Protein AF-N1U7M8-F1 (afdb_monomer)

Mean predicted aligned error: 16.48 Å

pLDDT: mean 76.27, std 17.1, range [41.84, 95.62]

Organism: NCBI:txid1049986

InterPro domains:
  IPR007759 ASXL, HARE-HTH domain [PF05066] (3-66)
  IPR007759 ASXL, HARE-HTH domain [PS51913] (1-78)

Solvent-accessible surface area (backbone atoms only — not comparable to full-atom values): 9661 Å² total; per-residue (Å²): 95,53,64,66,60,49,48,52,52,44,41,65,74,62,73,51,74,36,36,46,59,52,47,43,52,56,29,45,77,71,56,50,49,84,50,33,91,71,89,61,98,54,56,36,58,53,39,41,52,52,52,53,49,39,53,69,75,32,94,82,42,61,60,40,84,42,89,48,91,74,58,25,40,40,50,58,91,74,66,46,82,66,57,55,52,56,52,53,55,50,49,60,50,58,64,65,62,53,74,77,73,66,94,62,58,75,70,71,52,46,60,60,52,35,51,50,35,36,76,76,64,72,40,89,72,80,89,79,69,70,90,76,59,61,77,74,55,65,72,58,51,61,58,53,54,53,52,52,53,54,54,56,59,55,62,67,67,77,77,117

Structure (mmCIF, N/CA/C/O backbone):
data_AF-N1U7M8-F1
#
_entry.id   AF-N1U7M8-F1
#
loop_
_atom_site.group_PDB
_atom_site.id
_atom_site.type_symbol
_atom_site.label_atom_id
_atom_site.label_alt_id
_atom_site.label_comp_id
_atom_site.label_asym_id
_atom_site.label_entity_id
_atom_site.label_seq_id
_atom_site.pdbx_PDB_ins_code
_atom_site.Cartn_x
_atom_site.Cartn_y
_atom_site.Cartn_z
_atom_site.occupancy
_atom_site.B_iso_or_equiv
_atom_site.auth_seq_id
_atom_site.auth_comp_id
_atom_site.auth_asym_id
_atom_site.auth_atom_id
_atom_site.pdbx_PDB_model_num
ATOM 1 N N . MET A 1 1 ? -21.902 10.235 3.144 1.00 80.06 1 MET A N 1
ATOM 2 C CA . MET A 1 1 ? -20.939 9.357 3.845 1.00 80.06 1 MET A C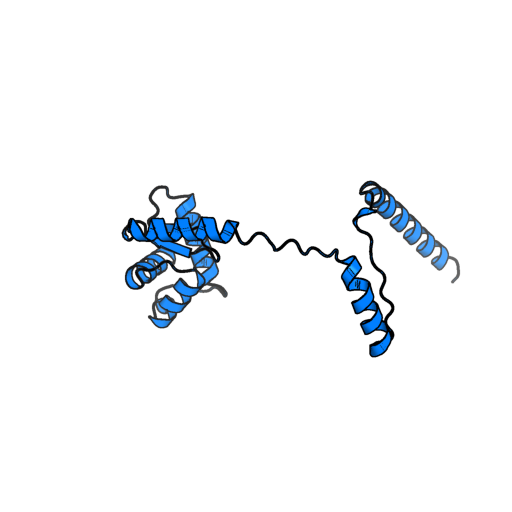A 1
ATOM 3 C C . MET A 1 1 ? -19.534 9.908 3.634 1.00 80.06 1 MET A C 1
ATOM 5 O O . MET A 1 1 ? -19.229 10.312 2.513 1.00 80.06 1 MET A O 1
ATOM 9 N N . ASN A 1 2 ? -18.706 9.994 4.680 1.00 88.69 2 ASN A N 1
ATOM 10 C CA . ASN A 1 2 ? -17.300 10.426 4.550 1.00 88.69 2 ASN A CA 1
ATOM 11 C C . ASN A 1 2 ? -16.397 9.237 4.148 1.00 88.69 2 ASN A C 1
ATOM 13 O O . ASN A 1 2 ? -16.770 8.085 4.350 1.00 88.69 2 ASN A O 1
ATOM 17 N N . PHE A 1 3 ? -15.196 9.491 3.621 1.00 88.56 3 PHE A N 1
ATOM 18 C CA . PHE A 1 3 ? -14.221 8.450 3.260 1.00 88.56 3 PHE A CA 1
ATOM 19 C C . PHE A 1 3 ? -13.775 7.595 4.458 1.00 88.56 3 PHE A C 1
ATOM 21 O O . PHE A 1 3 ? -13.529 6.400 4.300 1.00 88.56 3 PHE A O 1
ATOM 28 N N . LEU A 1 4 ? -13.699 8.178 5.660 1.00 90.06 4 LEU A N 1
ATOM 29 C CA . LEU A 1 4 ? -13.386 7.426 6.882 1.00 90.06 4 LEU A CA 1
ATOM 30 C C . LEU A 1 4 ? -14.527 6.468 7.243 1.00 90.06 4 LEU A C 1
ATOM 32 O O . LEU A 1 4 ? -14.303 5.278 7.423 1.00 90.06 4 LEU A O 1
ATOM 36 N N . GLU A 1 5 ? -15.762 6.967 7.254 1.00 90.94 5 GLU A N 1
ATOM 37 C CA . GLU A 1 5 ? -16.964 6.177 7.539 1.00 90.94 5 GLU A CA 1
ATOM 38 C C . GLU A 1 5 ? -17.171 5.051 6.511 1.00 90.94 5 GLU A C 1
ATOM 40 O O . GLU A 1 5 ? -17.458 3.913 6.881 1.00 90.94 5 GLU A O 1
ATOM 45 N N . PHE A 1 6 ? -16.933 5.346 5.226 1.00 91.69 6 PHE A N 1
ATOM 46 C CA . PHE A 1 6 ? -16.883 4.359 4.145 1.00 91.69 6 PHE A CA 1
ATOM 47 C C . PHE A 1 6 ? -15.909 3.226 4.476 1.00 91.69 6 PHE A C 1
ATOM 49 O O . PHE A 1 6 ? -16.269 2.052 4.421 1.00 91.69 6 PHE A O 1
ATOM 56 N N . SER A 1 7 ? -14.685 3.586 4.864 1.00 91.81 7 SER A N 1
ATOM 57 C CA . SER A 1 7 ? -13.623 2.621 5.146 1.00 91.81 7 SER A CA 1
ATOM 58 C C . SER A 1 7 ? -13.944 1.772 6.374 1.00 91.81 7 SER A C 1
ATOM 60 O O . SER A 1 7 ? -13.744 0.561 6.337 1.00 91.81 7 SER A O 1
ATOM 62 N N . ILE A 1 8 ? -14.497 2.375 7.434 1.00 92.19 8 ILE A N 1
ATOM 63 C CA . ILE A 1 8 ? -14.940 1.651 8.635 1.00 92.19 8 ILE A CA 1
ATOM 64 C C . ILE A 1 8 ? -16.002 0.620 8.263 1.00 92.19 8 ILE A C 1
ATOM 66 O O . ILE A 1 8 ? -15.873 -0.538 8.647 1.00 92.19 8 ILE A O 1
ATOM 70 N N . LYS A 1 9 ? -17.024 1.005 7.490 1.00 92.38 9 LYS A N 1
ATOM 71 C CA . LYS A 1 9 ? -18.096 0.085 7.086 1.00 92.38 9 LYS A CA 1
ATOM 72 C C . LYS A 1 9 ? -17.552 -1.107 6.295 1.00 92.38 9 LYS A C 1
ATOM 74 O O . LYS A 1 9 ? -17.819 -2.251 6.654 1.00 92.38 9 LYS A O 1
ATOM 79 N N . VAL A 1 10 ? -16.736 -0.845 5.273 1.00 92.75 10 VAL A N 1
ATOM 80 C CA . VAL A 1 10 ? -16.154 -1.902 4.430 1.00 92.75 10 VAL A CA 1
ATOM 81 C C . VAL A 1 10 ? -15.257 -2.842 5.242 1.00 92.75 10 VAL A C 1
ATOM 83 O O . VAL A 1 10 ? -15.328 -4.061 5.067 1.00 92.75 10 VAL A O 1
ATOM 86 N N . LEU A 1 11 ? -14.440 -2.302 6.152 1.00 92.19 11 LEU A N 1
ATOM 87 C CA . LEU A 1 11 ? -13.574 -3.104 7.020 1.00 92.19 11 LEU A CA 1
ATOM 88 C C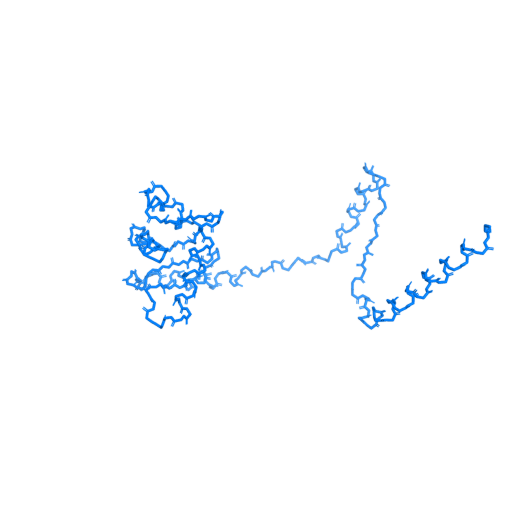 . LEU A 1 11 ? -14.374 -3.934 8.033 1.00 92.19 11 LEU A C 1
ATOM 90 O O . LEU A 1 11 ? -14.033 -5.099 8.236 1.00 92.19 11 LEU A O 1
ATOM 94 N N . LYS A 1 12 ? -15.447 -3.380 8.620 1.00 91.94 12 LYS A N 1
ATOM 95 C CA . LYS A 1 12 ? -16.333 -4.115 9.542 1.00 91.94 12 LYS A CA 1
ATOM 96 C C . LYS A 1 12 ? -16.989 -5.311 8.864 1.00 91.94 12 LYS A C 1
ATOM 98 O O . LYS A 1 12 ? -17.023 -6.391 9.436 1.00 91.94 12 LYS A O 1
ATOM 103 N N . GLU A 1 13 ? -17.462 -5.138 7.636 1.00 90.56 13 GLU A N 1
ATOM 104 C CA . GLU A 1 13 ? -18.123 -6.216 6.896 1.00 90.56 13 GLU A CA 1
ATOM 105 C C . GLU A 1 13 ? -17.147 -7.270 6.373 1.00 90.56 13 GLU A C 1
ATOM 107 O O . GLU A 1 13 ? -17.498 -8.441 6.276 1.00 90.56 13 GLU A O 1
ATOM 112 N N . SER A 1 14 ? -15.931 -6.863 6.002 1.00 87.75 14 SER A N 1
ATOM 113 C CA . SER A 1 14 ? -14.944 -7.791 5.440 1.00 87.75 14 SER A CA 1
ATOM 114 C C . SER A 1 14 ? -14.216 -8.596 6.518 1.00 87.75 14 SER A C 1
ATOM 116 O O . SER A 1 14 ? -13.655 -9.641 6.202 1.00 87.75 14 SER A O 1
ATOM 118 N N . ASN A 1 15 ? -14.181 -8.091 7.759 1.00 87.38 15 ASN A N 1
ATOM 119 C CA . ASN A 1 15 ? -13.518 -8.681 8.929 1.00 87.38 15 ASN A CA 1
ATOM 120 C C . ASN A 1 15 ? -12.093 -9.215 8.659 1.00 87.38 15 ASN A C 1
ATOM 122 O O . ASN A 1 15 ? -11.630 -10.165 9.285 1.00 87.38 15 ASN A O 1
ATOM 126 N N . ARG A 1 16 ? -11.390 -8.606 7.698 1.00 87.38 16 ARG A N 1
ATOM 127 C CA . ARG A 1 16 ? -10.016 -8.943 7.319 1.00 87.38 16 ARG A CA 1
ATOM 128 C C . ARG A 1 16 ? -9.206 -7.677 7.044 1.00 87.38 16 ARG A C 1
ATOM 130 O O . ARG A 1 16 ? -9.789 -6.672 6.632 1.00 87.38 16 ARG A O 1
ATOM 137 N N . PRO A 1 17 ? -7.874 -7.710 7.208 1.00 89.44 17 PRO A N 1
ATOM 138 C CA . PRO A 1 17 ? -7.003 -6.641 6.743 1.00 89.44 17 PRO A CA 1
ATOM 139 C C . PRO A 1 17 ? -7.121 -6.405 5.237 1.00 89.44 17 PRO A C 1
ATOM 141 O O . PRO A 1 17 ? -6.968 -7.344 4.450 1.00 89.44 17 PRO A O 1
ATOM 144 N N . LEU A 1 18 ? -7.322 -5.150 4.837 1.00 91.75 18 LEU A N 1
ATOM 145 C CA . LEU A 1 18 ? -7.480 -4.754 3.436 1.00 91.75 18 LEU A CA 1
ATOM 146 C C . LEU A 1 18 ? -6.501 -3.654 3.044 1.00 91.75 18 LEU A C 1
ATOM 148 O O . LEU A 1 18 ? -6.172 -2.770 3.835 1.00 91.75 18 LEU A O 1
ATOM 152 N N . THR A 1 19 ? -6.073 -3.663 1.791 1.00 93.06 19 THR A N 1
ATOM 153 C CA . THR A 1 19 ? -5.392 -2.520 1.179 1.00 93.06 19 THR A CA 1
ATOM 154 C C . THR A 1 19 ? -6.390 -1.411 0.835 1.00 93.06 19 THR A C 1
ATOM 156 O O . THR A 1 19 ? -7.581 -1.647 0.648 1.00 93.06 19 THR A O 1
ATOM 159 N N . HIS A 1 20 ? -5.911 -0.175 0.692 1.00 91.31 20 HIS A N 1
ATOM 160 C CA . HIS A 1 20 ? -6.762 0.955 0.294 1.00 91.31 20 HIS A CA 1
ATOM 161 C C . HIS A 1 20 ? -7.422 0.779 -1.090 1.00 91.31 20 HIS A C 1
ATOM 163 O O . HIS A 1 20 ? -8.451 1.397 -1.353 1.00 91.31 20 HIS A O 1
ATOM 169 N N . ILE A 1 21 ? -6.836 -0.045 -1.972 1.00 92.44 21 ILE A N 1
ATOM 170 C CA . ILE A 1 21 ? -7.424 -0.406 -3.271 1.00 92.44 21 ILE A CA 1
ATOM 171 C C . ILE A 1 21 ? -8.595 -1.363 -3.047 1.00 92.44 21 ILE A C 1
ATOM 173 O O . ILE A 1 21 ? -9.708 -1.055 -3.464 1.00 92.44 21 ILE A O 1
ATOM 177 N N . GLU A 1 22 ? -8.374 -2.451 -2.303 1.00 93.00 22 GLU A N 1
ATOM 178 C CA . GLU A 1 22 ? -9.427 -3.426 -1.986 1.00 93.00 22 GLU A CA 1
ATOM 179 C C . GLU A 1 22 ? -10.606 -2.777 -1.244 1.00 93.00 22 GLU A C 1
ATOM 181 O O . GLU A 1 22 ? -11.758 -3.076 -1.542 1.00 93.00 22 GLU A O 1
ATOM 186 N N . ILE A 1 23 ? -10.343 -1.849 -0.312 1.00 92.94 23 ILE A N 1
ATOM 187 C CA . ILE A 1 23 ? -11.401 -1.110 0.402 1.00 92.94 23 ILE A CA 1
ATOM 188 C C . ILE A 1 23 ? -12.308 -0.366 -0.590 1.00 92.94 23 ILE A C 1
ATOM 190 O O . ILE A 1 23 ? -13.530 -0.360 -0.442 1.00 92.94 23 ILE A O 1
ATOM 194 N N . TRP A 1 24 ? -11.721 0.257 -1.614 1.00 92.69 24 TRP A N 1
ATOM 195 C CA . TRP A 1 24 ? -12.482 0.955 -2.646 1.00 92.69 24 TRP A CA 1
ATOM 196 C C . TRP A 1 24 ? -13.255 -0.008 -3.550 1.00 92.69 24 TRP A C 1
ATOM 198 O O . TRP A 1 24 ? -14.420 0.241 -3.850 1.00 92.69 24 TRP A O 1
ATOM 208 N N . GLU A 1 25 ? -12.630 -1.102 -3.978 1.00 92.62 25 GLU A N 1
ATOM 209 C CA . GLU A 1 25 ? -13.251 -2.091 -4.865 1.00 92.62 25 GLU A CA 1
ATOM 210 C C . GLU A 1 25 ? -14.449 -2.775 -4.210 1.00 92.62 25 GLU A C 1
ATOM 212 O O . GLU A 1 25 ? -15.530 -2.774 -4.794 1.00 92.62 25 GLU A O 1
ATOM 217 N N . ILE A 1 26 ? -14.299 -3.243 -2.970 1.00 92.38 26 ILE A N 1
ATOM 218 C CA . ILE A 1 26 ? -15.386 -3.880 -2.213 1.00 92.38 26 ILE A CA 1
ATOM 219 C C . ILE A 1 26 ? -16.516 -2.881 -1.956 1.00 92.38 26 ILE A C 1
ATOM 221 O O . ILE A 1 26 ? -17.694 -3.209 -2.084 1.00 92.38 26 ILE A O 1
ATOM 225 N N . GLY A 1 27 ? -16.186 -1.635 -1.608 1.00 90.50 27 GLY A N 1
ATOM 226 C CA . GLY A 1 27 ? -17.214 -0.617 -1.409 1.00 90.50 27 GLY A CA 1
ATOM 227 C C . GLY A 1 27 ? -17.952 -0.248 -2.700 1.00 90.50 27 GLY A C 1
ATOM 228 O O . GLY A 1 27 ? -19.136 0.078 -2.643 1.00 90.50 27 GLY A O 1
ATOM 229 N N . LYS A 1 28 ? -17.291 -0.342 -3.858 1.00 90.06 28 LYS A N 1
ATOM 230 C CA . LYS A 1 28 ? -17.915 -0.164 -5.176 1.00 90.06 28 LYS A CA 1
ATOM 231 C C . LYS A 1 28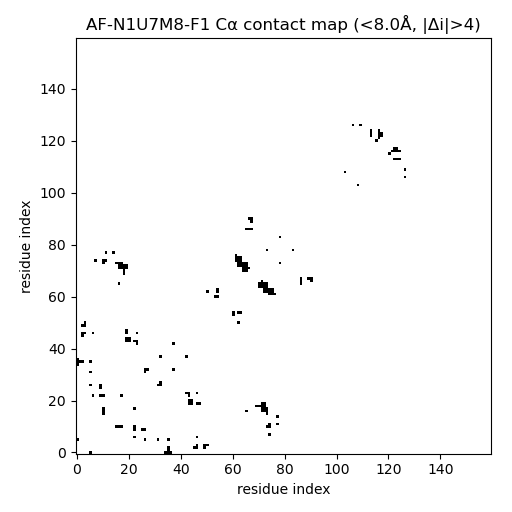 ? -18.817 -1.343 -5.536 1.00 90.06 28 LYS A C 1
ATOM 233 O O . LYS A 1 28 ? -19.939 -1.124 -5.969 1.00 90.06 28 LYS A O 1
ATOM 238 N N . GLU A 1 29 ? -18.364 -2.571 -5.297 1.00 90.25 29 GLU A N 1
ATOM 239 C CA . GLU A 1 29 ? -19.165 -3.789 -5.491 1.00 90.25 29 GLU A CA 1
ATOM 240 C C . GLU A 1 29 ? -20.458 -3.754 -4.660 1.00 90.25 29 GLU A C 1
ATOM 242 O O . GLU A 1 29 ? -21.524 -4.138 -5.131 1.00 90.25 29 GLU A O 1
ATOM 247 N N . LYS A 1 30 ? -20.390 -3.192 -3.448 1.00 87.75 30 LYS A N 1
ATOM 248 C CA . LYS A 1 30 ? -21.541 -3.013 -2.549 1.00 87.75 30 LYS A CA 1
ATOM 249 C C . LYS A 1 30 ? -22.387 -1.764 -2.831 1.00 87.75 30 LYS A C 1
ATOM 251 O O . LYS A 1 30 ? -23.371 -1.524 -2.131 1.00 87.75 30 LYS A O 1
ATOM 256 N N . GLY A 1 31 ? -22.014 -0.941 -3.814 1.00 86.00 31 GLY A N 1
ATOM 257 C CA . GLY A 1 31 ? -22.739 0.282 -4.183 1.00 86.00 31 GLY A CA 1
ATOM 258 C C . GLY A 1 31 ? -22.648 1.422 -3.160 1.00 86.00 31 GLY A C 1
ATOM 259 O O . GLY A 1 31 ? -23.491 2.324 -3.141 1.00 86.00 31 GLY A O 1
ATOM 260 N N . TYR A 1 32 ? -21.640 1.410 -2.282 1.00 84.50 32 TYR A N 1
ATOM 261 C CA . TYR A 1 32 ? -21.379 2.503 -1.338 1.00 84.50 32 TYR A CA 1
ATOM 262 C C . TYR A 1 32 ? -20.693 3.706 -1.984 1.00 84.50 32 TYR A C 1
ATOM 264 O O . TYR A 1 32 ? -20.675 4.781 -1.378 1.00 84.50 32 TYR A O 1
ATOM 272 N N . ASP A 1 33 ? -20.162 3.547 -3.198 1.00 79.00 33 ASP A N 1
ATOM 273 C CA . ASP A 1 33 ? -19.555 4.629 -3.973 1.00 79.00 33 ASP A CA 1
ATOM 274 C C . ASP A 1 33 ? -20.559 5.769 -4.207 1.00 79.00 33 ASP A C 1
ATOM 276 O O . ASP A 1 33 ? -20.217 6.928 -3.999 1.00 79.00 33 ASP A O 1
ATOM 280 N N . THR A 1 34 ? -21.827 5.445 -4.482 1.00 77.12 34 THR A N 1
ATOM 281 C CA . THR A 1 34 ? -22.899 6.428 -4.722 1.00 77.12 34 THR A CA 1
ATOM 282 C C . THR A 1 34 ? -23.171 7.342 -3.522 1.00 77.12 34 THR A C 1
ATOM 284 O O . THR A 1 34 ? -23.644 8.468 -3.675 1.00 77.12 34 THR A O 1
ATOM 287 N N . ARG A 1 35 ? -22.852 6.882 -2.304 1.00 77.44 35 ARG A N 1
ATOM 288 C CA . ARG A 1 35 ? -23.051 7.622 -1.042 1.00 77.44 35 ARG A CA 1
ATOM 289 C C . ARG A 1 35 ? -21.841 8.464 -0.640 1.00 77.44 35 ARG A C 1
ATOM 291 O O . ARG A 1 35 ? -21.927 9.248 0.319 1.00 77.44 35 ARG A O 1
ATOM 298 N N . VAL A 1 36 ? -20.714 8.281 -1.323 1.00 79.25 36 VAL A N 1
ATOM 299 C CA . VAL A 1 36 ? -19.478 9.041 -1.140 1.00 79.25 36 VAL A CA 1
ATOM 300 C C . VAL A 1 36 ? -19.359 9.998 -2.318 1.00 79.25 36 VAL A C 1
ATOM 302 O O . VAL A 1 36 ? -19.234 9.578 -3.460 1.00 79.25 36 VAL A O 1
ATOM 305 N N . SER A 1 37 ? -19.383 11.308 -2.061 1.00 68.38 37 SER A N 1
ATOM 306 C CA . SER A 1 37 ? -19.241 12.318 -3.120 1.00 68.38 37 SER A CA 1
ATOM 307 C C . SER A 1 37 ? -17.787 12.372 -3.621 1.00 68.38 37 SER A C 1
ATOM 309 O O . SER A 1 37 ? -17.007 13.262 -3.285 1.00 68.38 37 SER A O 1
ATOM 311 N N . SER A 1 38 ? -17.386 11.355 -4.380 1.00 67.31 38 SER A N 1
ATOM 312 C CA . SER A 1 38 ? -16.061 11.201 -4.970 1.00 67.31 38 SER A CA 1
ATOM 313 C C . SER A 1 38 ? -16.021 11.916 -6.323 1.00 67.31 38 SER A C 1
ATOM 315 O O . SER A 1 38 ? -16.412 11.352 -7.339 1.00 67.31 38 SER A O 1
ATOM 317 N N . LYS A 1 39 ? -15.521 13.158 -6.354 1.00 65.88 39 LYS A N 1
ATOM 318 C CA . LYS A 1 39 ? -15.287 13.915 -7.606 1.00 65.88 39 LYS A CA 1
ATOM 319 C C . LYS A 1 39 ? -13.890 13.695 -8.218 1.00 65.88 39 LYS A C 1
ATOM 321 O O . LYS A 1 39 ? -13.567 14.289 -9.241 1.00 65.88 39 LYS A O 1
ATOM 326 N N . GLY A 1 40 ? -13.033 12.902 -7.570 1.00 74.31 40 GLY A N 1
ATOM 327 C CA . GLY A 1 40 ? -11.632 12.713 -7.960 1.00 74.31 40 GLY A CA 1
ATOM 328 C C . GLY A 1 40 ? -11.400 11.508 -8.876 1.00 74.31 40 GLY A C 1
ATOM 329 O O . GLY A 1 40 ? -12.163 10.548 -8.856 1.00 74.31 40 GLY A O 1
ATOM 330 N N . LYS A 1 41 ? -10.291 11.528 -9.631 1.00 78.81 41 LYS A N 1
ATOM 331 C CA . LYS A 1 41 ? -9.858 10.409 -10.494 1.00 78.81 41 LYS A CA 1
ATOM 332 C C . LYS A 1 41 ? -9.367 9.185 -9.702 1.00 78.81 41 LYS A C 1
ATOM 334 O O . LYS A 1 41 ? -9.403 8.076 -10.222 1.00 78.81 41 LYS A O 1
ATOM 339 N N . THR A 1 42 ? -8.896 9.385 -8.466 1.00 87.31 42 THR A N 1
ATOM 340 C CA . THR A 1 42 ? -8.251 8.347 -7.637 1.00 87.31 42 THR A CA 1
ATOM 341 C C . THR A 1 42 ? -8.813 8.294 -6.202 1.00 87.31 42 THR A C 1
ATOM 343 O O . THR A 1 42 ? -8.118 8.589 -5.223 1.00 87.31 42 THR A O 1
ATOM 346 N N . PRO A 1 43 ? -10.088 7.899 -6.023 1.00 85.62 43 PRO A N 1
ATOM 347 C CA . PRO A 1 43 ? -10.727 7.824 -4.704 1.00 85.62 43 PRO A CA 1
ATOM 348 C C . PRO A 1 43 ? -10.013 6.893 -3.711 1.00 85.62 43 PRO A C 1
ATOM 350 O O . PRO A 1 43 ? -9.924 7.224 -2.530 1.00 85.62 43 PRO A O 1
ATOM 353 N N . TRP A 1 44 ? -9.408 5.791 -4.170 1.00 90.56 44 TRP A N 1
ATOM 354 C CA . TRP A 1 44 ? -8.617 4.891 -3.315 1.00 90.56 44 TRP A CA 1
ATOM 355 C C . TRP A 1 44 ? -7.388 5.575 -2.694 1.00 90.56 44 TRP A C 1
ATOM 357 O O . TRP A 1 44 ? -7.037 5.295 -1.548 1.00 90.56 44 TRP A O 1
ATOM 367 N N . GLN A 1 45 ? -6.742 6.508 -3.406 1.00 90.38 45 GLN A N 1
ATOM 368 C CA . GLN A 1 45 ? -5.631 7.290 -2.846 1.00 90.38 45 GLN A CA 1
ATOM 369 C C . GLN A 1 45 ? -6.127 8.297 -1.811 1.00 90.38 45 GLN A C 1
ATOM 371 O O . GLN A 1 45 ? -5.465 8.520 -0.800 1.00 90.38 45 GLN A O 1
ATOM 376 N N . THR A 1 46 ? -7.309 8.877 -2.034 1.00 90.88 46 THR A N 1
ATOM 377 C CA . THR A 1 46 ? -7.936 9.780 -1.059 1.00 90.88 46 THR A CA 1
ATOM 378 C C . THR A 1 46 ? -8.302 9.033 0.222 1.00 90.88 46 THR A C 1
ATOM 380 O O . THR A 1 46 ? -8.049 9.547 1.309 1.00 90.88 46 THR A O 1
ATOM 383 N N . ILE A 1 47 ? -8.817 7.803 0.114 1.00 91.81 47 ILE A N 1
ATOM 384 C CA . ILE A 1 47 ? -9.071 6.923 1.264 1.00 91.81 47 ILE A CA 1
ATOM 385 C C . ILE A 1 47 ? -7.784 6.688 2.054 1.00 91.81 47 ILE A C 1
ATOM 387 O O . ILE A 1 47 ? -7.754 6.952 3.254 1.00 91.81 47 ILE A O 1
ATOM 391 N N . ALA A 1 48 ? -6.707 6.271 1.379 1.00 91.38 48 ALA A N 1
ATOM 392 C CA . ALA A 1 48 ? -5.416 6.064 2.027 1.00 91.38 48 ALA A CA 1
ATOM 393 C C . ALA A 1 48 ? -4.936 7.327 2.754 1.00 91.38 48 ALA A C 1
ATOM 395 O O . ALA A 1 48 ? -4.611 7.266 3.936 1.00 91.38 48 ALA A O 1
ATOM 396 N N . ALA A 1 49 ? -4.933 8.477 2.073 1.00 91.31 49 ALA A N 1
ATOM 397 C CA . ALA A 1 49 ? -4.498 9.743 2.654 1.00 91.31 49 ALA A CA 1
ATOM 398 C C . ALA A 1 49 ? -5.323 10.123 3.892 1.00 91.31 49 ALA A C 1
ATOM 400 O O . ALA A 1 49 ? -4.755 10.520 4.905 1.00 91.31 49 ALA A O 1
ATOM 401 N N . ARG A 1 50 ? -6.651 9.959 3.842 1.00 91.75 50 ARG A N 1
ATOM 402 C CA . ARG A 1 50 ? -7.535 10.250 4.979 1.00 91.75 50 ARG A CA 1
ATOM 403 C C . ARG A 1 50 ? -7.275 9.321 6.160 1.00 91.75 50 ARG A C 1
ATOM 405 O O . ARG A 1 50 ? -7.186 9.822 7.273 1.00 91.75 50 ARG A O 1
ATOM 412 N N . ILE A 1 51 ? -7.096 8.021 5.923 1.00 92.25 51 ILE A N 1
ATOM 413 C CA . ILE A 1 51 ? -6.747 7.057 6.978 1.00 92.25 51 ILE A CA 1
ATOM 414 C C . ILE A 1 51 ? -5.381 7.401 7.591 1.00 92.25 51 ILE A C 1
ATOM 416 O O . ILE A 1 51 ? -5.239 7.398 8.807 1.00 92.25 51 ILE A O 1
ATOM 420 N N . TYR A 1 52 ? -4.378 7.745 6.777 1.00 91.94 52 TYR A N 1
ATOM 421 C 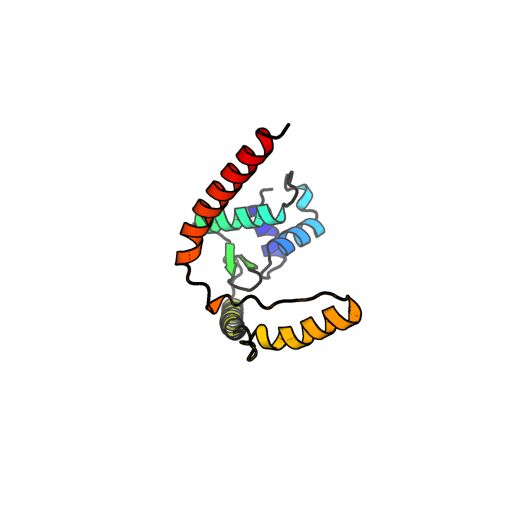CA . TYR A 1 52 ? -3.056 8.128 7.284 1.00 91.94 52 TYR A CA 1
ATOM 422 C C . TYR A 1 52 ? -3.090 9.392 8.144 1.00 91.94 52 TYR A C 1
ATOM 424 O O . TYR A 1 52 ? -2.432 9.434 9.181 1.00 91.94 52 TYR A O 1
ATOM 432 N N . VAL A 1 53 ? -3.838 10.410 7.713 1.00 92.19 53 VAL A N 1
ATOM 433 C CA . VAL A 1 53 ? -4.034 11.645 8.482 1.00 92.19 53 VAL A CA 1
ATOM 434 C C . VAL A 1 53 ? -4.758 11.344 9.791 1.00 92.19 53 VAL A C 1
ATOM 436 O O . VAL A 1 53 ? -4.311 11.804 10.832 1.00 92.19 53 VAL A O 1
ATOM 439 N N . ASP A 1 54 ? -5.804 10.518 9.758 1.00 90.94 54 ASP A N 1
ATOM 440 C CA . ASP A 1 54 ? -6.549 10.128 10.957 1.00 90.94 54 ASP A CA 1
ATOM 441 C C . ASP A 1 54 ? -5.666 9.383 11.969 1.00 90.94 54 ASP A C 1
ATOM 443 O O . ASP A 1 54 ? -5.642 9.743 13.137 1.00 90.94 54 ASP A O 1
ATOM 447 N N . ILE A 1 55 ? -4.856 8.421 11.519 1.00 90.44 55 ILE A N 1
ATOM 448 C CA . ILE A 1 55 ? -3.910 7.696 12.386 1.00 90.44 55 ILE A CA 1
ATOM 449 C C . ILE A 1 55 ? -2.841 8.632 12.980 1.00 90.44 55 ILE A C 1
ATOM 451 O O . ILE A 1 55 ? -2.359 8.390 14.085 1.00 90.44 55 ILE A O 1
ATOM 455 N N . ARG A 1 56 ? -2.425 9.672 12.245 1.00 87.69 56 ARG A N 1
ATOM 456 C CA . ARG A 1 56 ? -1.395 10.624 12.692 1.00 87.69 56 ARG A CA 1
ATOM 457 C C . ARG A 1 56 ? -1.947 11.643 13.688 1.00 87.69 56 ARG A C 1
ATOM 459 O O . ARG A 1 56 ? -1.285 11.925 14.682 1.00 87.69 56 ARG A O 1
ATOM 466 N N . ASP A 1 57 ? -3.111 12.211 13.388 1.00 89.94 57 ASP A N 1
ATOM 467 C CA . ASP A 1 57 ? -3.675 13.346 14.122 1.00 89.94 57 ASP A CA 1
ATOM 468 C C . ASP A 1 57 ? -4.555 12.880 15.298 1.00 89.94 57 ASP A C 1
ATOM 470 O O . ASP A 1 57 ? -4.629 13.569 16.315 1.00 89.94 57 ASP A O 1
ATOM 474 N N . ASN A 1 58 ? -5.168 11.691 15.205 1.00 88.19 58 ASN A N 1
ATOM 475 C CA . ASN A 1 58 ? -6.020 11.123 16.250 1.00 88.19 58 ASN A CA 1
ATOM 476 C C . ASN A 1 58 ? -5.339 9.942 16.957 1.00 88.19 58 ASN A C 1
ATOM 478 O O . ASN A 1 58 ? -5.206 8.846 16.413 1.00 88.19 58 ASN A O 1
ATOM 482 N N . THR A 1 59 ? -5.002 10.125 18.237 1.00 78.81 59 THR A N 1
ATOM 483 C CA . THR A 1 59 ? -4.424 9.070 19.095 1.00 78.81 59 THR A CA 1
ATOM 484 C C . THR A 1 59 ? -5.384 7.903 19.356 1.00 78.81 59 THR A C 1
ATOM 486 O O . THR A 1 59 ? -4.941 6.774 19.559 1.00 78.81 59 THR A O 1
ATOM 489 N N . ASN A 1 60 ? -6.695 8.156 19.295 1.00 83.19 60 ASN A N 1
ATOM 490 C CA . ASN A 1 60 ? -7.763 7.158 19.423 1.00 83.19 60 ASN A CA 1
ATOM 491 C C . ASN A 1 60 ? -8.385 6.774 18.069 1.00 83.19 60 ASN A C 1
ATOM 493 O O . ASN A 1 60 ? -9.567 6.435 18.007 1.00 83.19 60 ASN A O 1
ATOM 497 N N . SER A 1 61 ? -7.612 6.837 16.980 1.00 85.94 61 SER A N 1
ATOM 498 C CA . SER A 1 61 ? -8.090 6.386 15.672 1.00 85.94 61 SER A CA 1
ATOM 499 C C . SER A 1 61 ? -8.607 4.935 15.744 1.00 85.94 61 SER A C 1
ATOM 501 O O . SER A 1 61 ? -7.956 4.071 16.346 1.00 85.94 61 SER A O 1
ATOM 503 N N . PRO A 1 62 ? -9.762 4.627 15.121 1.00 87.06 62 PRO A N 1
ATOM 504 C CA . PRO A 1 62 ? -10.272 3.260 15.038 1.00 87.06 62 PRO A CA 1
ATOM 505 C C . PRO A 1 62 ? -9.440 2.390 14.086 1.00 87.06 62 PRO A C 1
ATOM 507 O O . PRO A 1 62 ? -9.595 1.167 14.079 1.00 87.06 62 PRO A O 1
ATOM 510 N N . PHE A 1 63 ? -8.570 3.000 13.275 1.00 90.19 63 PHE A N 1
ATOM 511 C CA . PHE A 1 63 ? -7.749 2.310 12.295 1.00 90.19 63 PHE A CA 1
ATOM 512 C C . PHE A 1 63 ? -6.397 1.905 12.873 1.00 90.19 63 PHE A C 1
ATOM 514 O O . PHE A 1 63 ? -5.767 2.628 13.642 1.00 90.19 63 PHE A O 1
ATOM 521 N N . ILE A 1 64 ? -5.904 0.764 12.411 1.00 89.00 64 ILE A N 1
ATOM 522 C CA . ILE A 1 64 ? -4.541 0.312 12.657 1.00 89.00 64 ILE A CA 1
ATOM 523 C C . ILE A 1 64 ? -3.858 0.005 11.330 1.00 89.00 64 ILE A C 1
ATOM 525 O O . ILE A 1 64 ? -4.417 -0.632 10.431 1.00 89.00 64 ILE A O 1
ATOM 529 N N . LYS A 1 65 ? -2.628 0.502 11.203 1.00 88.06 65 LYS A N 1
ATOM 530 C CA . LYS A 1 65 ? -1.755 0.230 10.066 1.00 88.06 65 LYS A CA 1
ATOM 531 C C . LYS A 1 65 ? -0.983 -1.053 10.334 1.00 88.06 65 LYS A C 1
ATOM 533 O O . LYS A 1 65 ? -0.235 -1.129 11.305 1.00 88.06 65 LYS A O 1
ATOM 538 N N . LEU A 1 66 ? -1.094 -2.009 9.423 1.00 84.94 66 LEU A N 1
ATOM 539 C CA . LEU A 1 66 ? -0.298 -3.228 9.439 1.00 84.94 66 LEU A CA 1
ATOM 540 C C . LEU A 1 66 ? 0.875 -3.072 8.479 1.00 84.94 66 LEU A C 1
ATOM 542 O O . LEU A 1 66 ? 0.675 -2.728 7.309 1.00 84.94 66 LEU A O 1
ATOM 546 N N . LYS A 1 67 ? 2.104 -3.325 8.942 1.00 77.19 67 LYS A N 1
ATOM 547 C CA . LYS A 1 67 ? 3.321 -3.203 8.117 1.00 77.19 67 LYS A CA 1
ATOM 548 C C . LYS A 1 67 ? 3.523 -4.404 7.179 1.00 77.19 67 LYS A C 1
ATOM 550 O O . LYS A 1 67 ? 4.642 -4.833 6.932 1.00 77.19 67 LYS A O 1
ATOM 555 N N . LEU A 1 68 ? 2.433 -4.902 6.609 1.00 78.25 68 LEU A N 1
ATOM 556 C CA . LEU A 1 68 ? 2.460 -5.903 5.549 1.00 78.25 68 LEU A CA 1
ATOM 557 C C . LEU A 1 68 ? 2.907 -5.248 4.229 1.00 78.25 68 LEU A C 1
ATOM 559 O O . LEU A 1 68 ? 2.849 -4.019 4.072 1.00 78.25 68 LEU A O 1
ATOM 563 N N . ARG A 1 69 ? 3.356 -6.056 3.264 1.00 78.62 69 ARG A N 1
ATOM 564 C CA . ARG A 1 69 ? 3.683 -5.607 1.901 1.00 78.62 69 ARG A CA 1
ATOM 565 C C . ARG A 1 69 ? 2.763 -6.304 0.891 1.00 78.62 69 ARG A C 1
ATOM 567 O O . ARG A 1 69 ? 2.945 -7.493 0.659 1.00 78.62 69 ARG A O 1
ATOM 574 N N . PRO A 1 70 ? 1.811 -5.593 0.257 1.00 79.50 70 PRO A N 1
ATOM 575 C CA . PRO A 1 70 ? 1.478 -4.170 0.412 1.00 79.50 70 PRO A CA 1
ATOM 576 C C . PRO A 1 70 ? 0.835 -3.837 1.771 1.00 79.50 70 PRO A C 1
ATOM 578 O O . PRO A 1 70 ? 0.250 -4.702 2.418 1.00 79.50 70 PRO A O 1
ATOM 581 N N . THR A 1 71 ? 0.935 -2.571 2.196 1.00 85.38 71 THR A N 1
ATOM 582 C CA . THR A 1 71 ? 0.405 -2.107 3.492 1.00 85.38 71 THR A CA 1
ATOM 583 C C . THR A 1 71 ? -1.103 -2.286 3.558 1.00 85.38 71 THR A C 1
ATOM 585 O O . THR A 1 71 ? -1.834 -1.805 2.689 1.00 85.38 71 THR A O 1
ATOM 588 N N . LYS A 1 72 ? -1.560 -2.945 4.624 1.00 90.62 72 LYS A N 1
ATOM 589 C CA . LYS A 1 72 ? -2.979 -3.181 4.889 1.00 90.62 72 LYS A CA 1
ATOM 590 C C . LYS A 1 72 ? -3.439 -2.376 6.096 1.00 90.62 72 LYS A C 1
ATOM 592 O O . LYS A 1 72 ? -2.659 -2.075 7.001 1.00 90.62 72 LYS A O 1
ATOM 597 N N . PHE A 1 73 ? -4.718 -2.046 6.099 1.00 90.88 73 PHE A N 1
ATOM 598 C CA . PHE A 1 73 ? -5.409 -1.377 7.186 1.00 90.88 73 PHE A CA 1
ATOM 599 C C . PHE A 1 73 ? -6.429 -2.324 7.798 1.00 90.88 73 PHE A C 1
ATOM 601 O O . PHE A 1 73 ? -7.013 -3.165 7.108 1.00 90.88 73 PHE A O 1
ATOM 608 N N . PHE A 1 74 ? -6.637 -2.178 9.098 1.00 91.44 74 PHE A N 1
ATOM 609 C CA . PHE A 1 74 ? -7.656 -2.917 9.826 1.00 91.44 74 PHE A CA 1
ATOM 610 C C . PHE A 1 74 ? -8.270 -2.056 10.932 1.00 91.44 74 PHE A C 1
ATOM 612 O O . PHE A 1 74 ? -7.843 -0.916 11.133 1.00 91.44 74 PHE A O 1
ATOM 619 N N . LEU A 1 75 ? -9.284 -2.579 11.623 1.00 90.81 75 LEU A N 1
ATOM 620 C CA . LEU A 1 75 ? -9.933 -1.896 12.741 1.00 90.81 75 LEU A CA 1
ATOM 621 C C . LEU A 1 75 ? -9.414 -2.432 14.070 1.00 90.81 75 LEU A C 1
ATOM 623 O O . LEU A 1 75 ? -9.331 -3.643 14.265 1.00 90.81 75 LEU A O 1
ATOM 627 N N . LYS A 1 76 ? -9.116 -1.525 15.001 1.00 86.75 76 LYS A N 1
ATOM 628 C CA . LYS A 1 76 ? -8.619 -1.864 16.341 1.00 86.75 76 LYS A CA 1
ATOM 629 C C . LYS A 1 76 ? -9.625 -2.700 17.138 1.00 86.75 76 LYS A C 1
ATOM 631 O O . LYS A 1 76 ? -9.224 -3.600 17.859 1.00 86.75 76 LYS A O 1
ATOM 636 N N . GLU A 1 77 ? -10.921 -2.440 16.958 1.00 86.75 77 GLU A N 1
ATOM 637 C CA . GLU A 1 77 ? -12.017 -3.176 17.613 1.00 86.75 77 GLU A CA 1
ATOM 638 C C . GLU A 1 77 ? -12.069 -4.661 17.225 1.00 86.75 77 GLU A C 1
ATOM 640 O O . GLU A 1 77 ? -12.535 -5.482 18.006 1.00 86.75 77 GLU A O 1
ATOM 645 N N . LEU A 1 78 ? -11.605 -5.007 16.020 1.00 82.69 78 LEU A N 1
ATOM 646 C CA . LEU A 1 78 ? -11.685 -6.362 15.466 1.00 82.69 78 LEU A CA 1
ATOM 647 C C . LEU A 1 78 ? -10.367 -7.131 15.605 1.00 82.69 78 LEU A C 1
ATOM 649 O O . LEU A 1 78 ? -10.257 -8.263 15.134 1.00 82.69 78 LEU A O 1
ATOM 653 N N . MET A 1 79 ? -9.350 -6.522 16.221 1.00 79.00 79 MET A N 1
ATOM 654 C CA . MET A 1 79 ? -8.057 -7.165 16.414 1.00 79.00 79 MET A CA 1
ATOM 655 C C . MET A 1 79 ? -8.178 -8.340 17.381 1.00 79.00 79 MET A C 1
ATOM 657 O O . MET A 1 79 ? -8.522 -8.176 18.549 1.00 79.00 79 MET A O 1
ATOM 661 N N . SER A 1 80 ? -7.853 -9.534 16.887 1.00 78.06 80 SER A N 1
ATOM 662 C CA . SER A 1 80 ? -7.676 -10.725 17.708 1.00 78.06 80 SER A CA 1
ATOM 663 C C . SER A 1 80 ? -6.188 -10.982 17.952 1.00 78.06 80 SER A C 1
ATOM 665 O O . SER A 1 80 ? -5.336 -10.714 17.102 1.00 78.06 80 SER A O 1
ATOM 667 N N . LYS A 1 81 ? -5.872 -11.578 19.106 1.00 71.81 81 LYS A N 1
ATOM 668 C CA . LYS A 1 81 ? -4.501 -11.967 19.488 1.00 71.81 81 LYS A CA 1
ATOM 669 C C . LYS A 1 81 ? -3.858 -12.952 18.498 1.00 71.81 81 LYS A C 1
ATOM 671 O O . LYS A 1 81 ? -2.641 -13.096 18.449 1.00 71.81 81 LYS A O 1
ATOM 676 N N . GLU A 1 82 ? -4.677 -13.655 17.723 1.00 70.62 82 GLU A N 1
ATOM 677 C CA . GLU A 1 82 ? -4.240 -14.571 16.670 1.00 70.62 82 GLU A CA 1
ATOM 678 C C . GLU A 1 82 ? -3.806 -13.826 15.404 1.00 70.62 82 GLU A C 1
ATOM 680 O O . GLU A 1 82 ? -2.766 -14.145 14.827 1.00 70.62 82 GLU A O 1
ATOM 685 N N . LEU A 1 83 ? -4.528 -12.766 15.029 1.00 74.06 83 LEU A N 1
ATOM 686 C CA . LEU A 1 83 ? -4.161 -11.921 13.897 1.00 74.06 83 LEU A CA 1
ATOM 687 C C . LEU A 1 83 ? -2.837 -11.186 14.154 1.00 74.06 83 LEU A C 1
ATOM 689 O O . LEU A 1 83 ? -1.998 -11.112 13.260 1.00 74.06 83 LEU A O 1
ATOM 693 N N . GLU A 1 84 ? -2.610 -10.718 15.386 1.00 73.69 84 GLU A N 1
ATOM 694 C CA . GLU A 1 84 ? -1.342 -10.096 15.800 1.00 73.69 84 GLU A CA 1
ATOM 695 C C . GLU A 1 84 ? -0.135 -11.021 15.586 1.00 73.69 84 GLU A C 1
ATOM 697 O O . GLU A 1 84 ? 0.898 -10.584 15.074 1.00 73.69 84 GLU A O 1
ATOM 702 N N . LYS A 1 85 ? -0.273 -12.314 15.910 1.00 70.19 85 LYS A N 1
ATOM 703 C CA . LYS A 1 85 ? 0.790 -13.311 15.701 1.00 70.19 85 LYS A CA 1
ATOM 704 C C . LYS A 1 85 ? 1.085 -13.546 14.221 1.00 70.19 85 LYS A C 1
ATOM 706 O O . LYS A 1 85 ? 2.250 -13.661 13.846 1.00 70.19 85 LYS A O 1
ATOM 711 N N . LEU A 1 86 ? 0.050 -13.598 13.379 1.00 69.88 86 LEU A N 1
ATOM 712 C CA . LEU A 1 86 ? 0.213 -13.769 11.930 1.00 69.88 86 LEU A CA 1
ATOM 713 C C . LEU A 1 86 ? 0.939 -12.579 11.291 1.00 69.88 86 LEU A C 1
ATOM 715 O O . LEU A 1 86 ? 1.750 -12.767 10.388 1.00 69.88 86 LEU A O 1
ATOM 719 N N . ILE A 1 87 ? 0.684 -11.363 11.781 1.00 72.25 87 ILE A N 1
ATOM 720 C CA . ILE A 1 87 ? 1.360 -10.150 11.305 1.00 72.25 87 ILE A CA 1
ATOM 721 C C . ILE A 1 87 ? 2.849 -10.173 11.672 1.00 72.25 87 ILE A C 1
ATOM 723 O O . ILE A 1 87 ? 3.679 -9.870 10.819 1.00 72.25 87 ILE A O 1
ATOM 727 N N . GLN A 1 88 ? 3.197 -10.558 12.905 1.00 68.44 88 GLN A N 1
ATOM 728 C CA . GLN A 1 88 ? 4.601 -10.656 13.332 1.00 68.44 88 GLN A CA 1
ATOM 729 C C . GLN A 1 88 ? 5.388 -11.673 12.496 1.00 68.44 88 GLN A C 1
ATOM 731 O O . GLN A 1 88 ? 6.488 -11.375 12.039 1.00 68.44 88 GLN A O 1
ATOM 736 N N . TYR A 1 89 ? 4.794 -12.834 12.213 1.00 66.62 89 TYR A N 1
ATOM 737 C CA . TYR A 1 89 ? 5.434 -13.859 11.388 1.00 66.62 89 TYR A CA 1
ATOM 738 C C . TYR A 1 89 ? 5.739 -13.377 9.957 1.00 66.62 89 TYR A C 1
ATOM 740 O O . TYR A 1 89 ? 6.784 -13.717 9.397 1.00 66.62 89 TYR A O 1
ATOM 748 N N . ASP A 1 90 ? 4.855 -12.574 9.356 1.00 63.72 90 ASP A N 1
ATOM 749 C CA . ASP A 1 90 ? 5.074 -12.010 8.016 1.00 63.72 90 ASP A CA 1
ATOM 750 C C . ASP A 1 90 ? 6.132 -10.888 8.024 1.00 63.72 90 ASP A C 1
ATOM 752 O O . ASP A 1 90 ? 6.917 -10.769 7.080 1.00 63.72 90 ASP A O 1
ATOM 756 N N . GLU A 1 91 ? 6.230 -10.102 9.105 1.00 61.97 91 GLU A N 1
ATOM 757 C CA . GLU A 1 91 ? 7.312 -9.119 9.275 1.00 61.97 91 GLU A CA 1
ATOM 758 C C . GLU A 1 91 ? 8.692 -9.800 9.300 1.00 61.97 91 GLU A C 1
ATOM 760 O O . GLU A 1 91 ? 9.591 -9.384 8.556 1.00 61.97 91 GLU A O 1
ATOM 765 N N . ASP A 1 92 ? 8.828 -10.889 10.062 1.00 59.12 92 ASP A N 1
ATOM 766 C CA . ASP A 1 92 ? 10.073 -11.658 10.186 1.00 59.12 92 ASP A CA 1
ATOM 767 C C . ASP A 1 92 ? 10.467 -12.355 8.870 1.00 59.12 92 ASP A C 1
ATOM 769 O O . ASP A 1 92 ? 11.644 -12.393 8.494 1.00 59.12 92 ASP A O 1
ATOM 773 N N . ASN A 1 93 ? 9.487 -12.849 8.104 1.00 57.19 93 ASN A N 1
ATOM 774 C CA . ASN A 1 93 ? 9.735 -13.466 6.798 1.00 57.19 93 ASN A CA 1
ATOM 775 C C . ASN A 1 93 ? 9.980 -12.440 5.679 1.00 57.19 93 ASN A C 1
ATOM 777 O O . ASN A 1 93 ? 10.810 -12.677 4.802 1.00 57.19 93 ASN A O 1
ATOM 781 N N . SER A 1 94 ? 9.354 -11.259 5.698 1.00 54.41 94 SER A N 1
ATOM 782 C CA . SER A 1 94 ? 9.646 -10.226 4.689 1.00 54.41 94 SER A CA 1
ATOM 783 C C . SER A 1 94 ? 11.035 -9.598 4.874 1.00 54.41 94 SER A C 1
ATOM 785 O O . SER A 1 94 ? 11.622 -9.105 3.907 1.00 54.41 94 SER A O 1
ATOM 787 N N . ALA A 1 95 ? 11.589 -9.646 6.092 1.00 52.97 95 ALA A N 1
ATOM 788 C CA . ALA A 1 95 ? 12.986 -9.313 6.362 1.00 52.97 95 ALA A CA 1
ATOM 789 C C . ALA A 1 95 ? 13.964 -10.392 5.845 1.00 52.97 95 ALA A C 1
ATOM 791 O O . ALA A 1 95 ? 15.127 -10.083 5.570 1.00 52.97 95 ALA A O 1
ATOM 792 N N . SER A 1 96 ? 13.501 -11.637 5.665 1.00 49.06 96 SER A N 1
ATOM 793 C CA . SER A 1 96 ? 14.298 -12.755 5.138 1.00 49.06 96 SER A CA 1
ATOM 794 C C . SER A 1 96 ? 14.320 -12.825 3.605 1.00 49.06 96 SER A C 1
ATOM 796 O O . SER A 1 96 ? 15.278 -13.360 3.040 1.00 49.06 96 SER A O 1
ATOM 798 N N . ILE A 1 97 ? 13.394 -12.144 2.912 1.00 51.44 97 ILE A N 1
ATOM 799 C CA . ILE A 1 97 ? 13.572 -11.738 1.506 1.00 51.44 97 ILE A CA 1
ATOM 800 C C . ILE A 1 97 ? 14.558 -10.559 1.458 1.00 51.44 97 ILE A C 1
ATOM 802 O O . ILE A 1 97 ? 14.291 -9.477 0.928 1.00 51.44 97 ILE A O 1
ATOM 806 N N . LYS A 1 98 ? 15.757 -10.767 2.010 1.00 52.88 98 LYS A N 1
ATOM 807 C CA . LYS A 1 98 ? 16.943 -10.052 1.555 1.00 52.88 98 LYS A CA 1
ATOM 808 C C . LYS A 1 98 ? 16.920 -10.184 0.039 1.00 52.88 98 LYS A C 1
ATOM 810 O O . LYS A 1 98 ? 16.782 -11.302 -0.465 1.00 52.88 98 LYS A O 1
ATOM 815 N N . LYS A 1 99 ? 17.013 -9.059 -0.687 1.00 55.97 99 LYS A N 1
ATOM 816 C CA . LYS A 1 99 ? 17.418 -9.066 -2.101 1.00 55.97 99 LYS A CA 1
ATOM 817 C C . LYS A 1 99 ? 18.449 -10.176 -2.213 1.00 55.97 99 LYS A C 1
ATOM 819 O O . LYS A 1 99 ? 19.458 -10.090 -1.518 1.00 55.97 99 LYS A O 1
ATOM 824 N N . LYS A 1 100 ? 18.164 -11.239 -2.973 1.00 58.62 100 LYS A N 1
ATOM 825 C CA . LYS A 1 100 ? 19.192 -12.216 -3.326 1.00 58.62 100 LYS A CA 1
ATOM 826 C C . LYS A 1 100 ? 20.304 -11.348 -3.891 1.00 58.62 100 LYS A C 1
ATOM 828 O O . LYS A 1 100 ? 20.109 -10.770 -4.959 1.00 58.62 100 LYS A O 1
ATOM 833 N N . GLU A 1 101 ? 21.364 -11.122 -3.121 1.00 61.84 101 GLU A N 1
ATOM 834 C CA . GLU A 1 101 ? 22.516 -10.395 -3.618 1.00 61.84 101 GLU A CA 1
ATOM 835 C C . GLU A 1 101 ? 22.958 -11.233 -4.799 1.00 61.84 101 GLU A C 1
ATOM 837 O O . GLU A 1 101 ? 23.331 -12.402 -4.656 1.00 61.84 101 GLU A O 1
ATOM 842 N N . LEU A 1 102 ? 22.718 -10.698 -5.994 1.00 65.12 102 LEU A N 1
ATOM 843 C CA . LEU A 1 102 ? 23.132 -11.361 -7.205 1.00 65.12 102 LEU A CA 1
ATOM 844 C C . LEU A 1 102 ? 24.639 -11.506 -7.041 1.00 65.12 102 LEU A C 1
ATOM 846 O O . LEU A 1 102 ? 25.345 -10.515 -6.893 1.00 65.12 102 LEU A O 1
ATOM 850 N N . LYS A 1 103 ? 25.125 -12.750 -7.022 1.00 76.56 103 LYS A N 1
ATOM 851 C CA . LYS A 1 103 ? 26.562 -13.043 -6.906 1.00 76.56 103 LYS A CA 1
ATOM 852 C C . LYS A 1 103 ? 27.373 -12.482 -8.083 1.00 76.56 103 LYS A C 1
ATOM 854 O O . LYS A 1 103 ? 28.592 -12.586 -8.078 1.00 76.56 103 LYS A O 1
ATOM 859 N N . PHE A 1 104 ? 26.691 -11.943 -9.090 1.00 73.88 104 PHE A N 1
ATOM 860 C CA . PHE A 1 104 ? 27.250 -11.440 -10.329 1.00 73.88 104 PHE A CA 1
ATOM 861 C C . PHE A 1 104 ? 27.169 -9.922 -10.352 1.00 73.88 104 PHE A C 1
ATOM 863 O O . PHE A 1 104 ? 26.138 -9.335 -10.005 1.00 73.88 104 PHE A O 1
ATOM 870 N N . ALA A 1 105 ? 28.249 -9.297 -10.798 1.00 77.81 105 ALA A N 1
ATOM 871 C CA . ALA A 1 105 ? 28.265 -7.870 -11.047 1.00 77.81 105 ALA A CA 1
ATOM 872 C C . ALA A 1 105 ? 27.603 -7.586 -12.405 1.00 77.81 105 ALA A C 1
ATOM 874 O O . ALA A 1 105 ? 27.680 -8.390 -13.330 1.00 77.81 105 ALA A O 1
ATOM 875 N N . GLU A 1 106 ? 26.988 -6.412 -12.569 1.00 77.94 106 GLU A N 1
ATOM 876 C CA . GLU A 1 106 ? 26.346 -5.993 -13.831 1.00 77.94 106 GLU A CA 1
ATOM 877 C C . GLU A 1 106 ? 27.279 -6.139 -15.055 1.00 77.94 106 GLU A C 1
ATOM 879 O O . GLU A 1 106 ? 26.845 -6.492 -16.152 1.00 77.94 106 GLU A O 1
ATOM 884 N N . ARG A 1 107 ? 28.592 -5.958 -14.852 1.00 80.56 107 ARG A N 1
ATOM 885 C CA . ARG A 1 107 ? 29.627 -6.151 -15.883 1.00 80.56 107 ARG A CA 1
ATOM 886 C C . ARG A 1 107 ? 29.648 -7.556 -16.481 1.00 80.56 107 ARG A C 1
ATOM 888 O O . ARG A 1 107 ? 29.935 -7.696 -17.668 1.00 80.56 107 ARG A O 1
ATOM 895 N N . ASP A 1 108 ? 29.325 -8.575 -15.689 1.00 85.12 108 ASP A N 1
ATOM 896 C CA . ASP A 1 108 ? 29.371 -9.969 -16.129 1.00 85.12 108 ASP A CA 1
ATOM 897 C C . ASP A 1 108 ? 28.267 -10.229 -17.162 1.00 85.12 108 ASP A C 1
ATOM 899 O O . ASP A 1 108 ? 28.449 -11.000 -18.105 1.00 85.12 108 ASP A O 1
ATOM 903 N N . LEU A 1 109 ? 27.147 -9.505 -17.044 1.00 87.38 109 LEU A N 1
ATOM 904 C CA . LEU A 1 109 ? 26.046 -9.540 -18.001 1.00 87.38 109 LEU A CA 1
ATOM 905 C C . LEU A 1 109 ? 26.376 -8.787 -19.300 1.00 87.38 109 LEU A C 1
ATOM 907 O O . LEU A 1 109 ? 25.906 -9.173 -20.374 1.00 87.38 109 LEU A O 1
ATOM 911 N N . HIS A 1 110 ? 27.206 -7.740 -19.233 1.00 88.06 110 HIS A N 1
ATOM 912 C CA . HIS A 1 110 ? 27.482 -6.871 -20.380 1.00 88.06 110 HIS A CA 1
ATOM 913 C C . HIS A 1 110 ? 28.101 -7.623 -21.567 1.00 88.06 110 HIS A C 1
ATOM 915 O O . HIS A 1 110 ? 27.796 -7.290 -22.711 1.00 88.06 110 HIS A O 1
ATOM 921 N N . LYS A 1 111 ? 28.931 -8.653 -21.333 1.00 89.81 111 LYS A N 1
ATOM 922 C CA . LYS A 1 111 ? 29.521 -9.469 -22.414 1.00 89.81 111 LYS A CA 1
ATOM 923 C C . LYS A 1 111 ? 28.443 -10.129 -23.278 1.00 89.81 111 LYS A C 1
ATOM 925 O O . LYS A 1 111 ? 28.497 -10.041 -24.503 1.00 89.81 111 LYS A O 1
ATOM 930 N N . TYR A 1 112 ? 27.460 -10.758 -22.640 1.00 93.50 112 TYR A N 1
ATOM 931 C CA . TYR A 1 112 ? 26.369 -11.448 -23.328 1.00 93.50 112 TYR A CA 1
ATOM 932 C C . TYR A 1 112 ? 25.438 -10.458 -24.029 1.00 93.50 112 TYR A C 1
ATOM 934 O O . TYR A 1 112 ? 25.081 -10.661 -25.188 1.00 93.50 112 TYR A O 1
ATOM 942 N N . LEU A 1 113 ? 25.113 -9.349 -23.356 1.00 91.75 113 LEU A N 1
ATOM 943 C CA . LEU A 1 113 ? 24.290 -8.290 -23.933 1.00 91.75 113 LEU A CA 1
ATOM 944 C C . LEU A 1 113 ? 24.959 -7.652 -25.159 1.00 91.75 113 LEU A C 1
ATOM 946 O O . LEU A 1 113 ? 24.313 -7.478 -26.186 1.00 91.75 113 LEU A O 1
ATOM 950 N N . SER A 1 114 ? 26.258 -7.358 -25.083 1.00 92.50 114 SER A N 1
ATOM 951 C CA . SER A 1 114 ? 27.009 -6.745 -26.189 1.00 92.50 114 SER A CA 1
ATOM 952 C C . SER A 1 114 ? 27.101 -7.673 -27.392 1.00 92.50 114 SER A C 1
ATOM 954 O O . SER A 1 114 ? 26.950 -7.230 -28.526 1.00 92.50 114 SER A O 1
ATOM 956 N N . TYR A 1 115 ? 27.311 -8.970 -27.148 1.00 94.31 115 TYR A N 1
ATOM 957 C CA . TYR A 1 115 ? 27.286 -9.975 -28.204 1.00 94.31 115 TYR A CA 1
ATOM 958 C C . TYR A 1 115 ? 25.922 -10.002 -28.903 1.00 94.31 115 TYR A C 1
ATOM 960 O O . TYR A 1 115 ? 25.862 -9.944 -30.128 1.00 94.31 115 TYR A O 1
ATOM 968 N N . TYR A 1 116 ? 24.824 -10.035 -28.145 1.00 95.62 116 TYR A N 1
ATOM 969 C CA . TYR A 1 116 ? 23.475 -10.014 -28.711 1.00 95.62 116 TYR A CA 1
ATOM 970 C C . TYR A 1 116 ? 23.219 -8.746 -29.543 1.00 95.62 116 TYR A C 1
ATOM 972 O O . TYR A 1 116 ? 22.804 -8.829 -30.698 1.00 95.62 116 TYR A O 1
ATOM 980 N N . LEU A 1 117 ? 23.524 -7.573 -28.985 1.00 94.25 117 LEU A N 1
ATOM 981 C CA . LEU A 1 117 ? 23.313 -6.283 -29.645 1.00 94.25 117 LEU A CA 1
ATOM 982 C C . LEU A 1 117 ? 24.122 -6.143 -30.937 1.00 94.25 117 LEU A C 1
ATOM 984 O O . LEU A 1 117 ? 23.605 -5.632 -31.930 1.00 94.25 117 LEU A O 1
ATOM 988 N N . TYR A 1 118 ? 25.360 -6.634 -3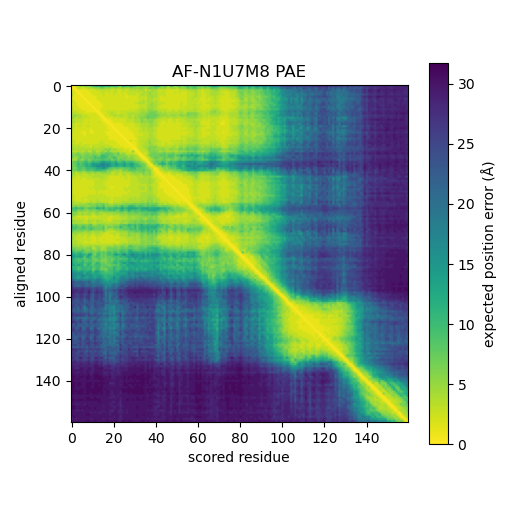0.949 1.00 93.94 118 TYR A N 1
ATOM 989 C CA . TYR A 1 118 ? 26.189 -6.595 -32.145 1.00 93.94 118 TYR A CA 1
ATOM 990 C C . TYR A 1 118 ? 25.662 -7.535 -33.236 1.00 93.94 118 TYR A C 1
ATOM 992 O O . TYR A 1 118 ? 25.496 -7.108 -34.374 1.00 93.94 118 TYR A O 1
ATOM 1000 N N . ASN A 1 119 ? 25.345 -8.788 -32.889 1.00 93.88 119 ASN A N 1
ATOM 1001 C CA . ASN A 1 119 ? 24.958 -9.799 -33.879 1.00 93.88 119 ASN A CA 1
ATOM 1002 C C . ASN A 1 119 ? 23.570 -9.561 -34.488 1.00 93.88 119 ASN A C 1
ATOM 1004 O O . ASN A 1 119 ? 23.376 -9.844 -35.666 1.00 93.88 119 ASN A O 1
ATOM 1008 N N . TYR A 1 120 ? 22.608 -9.061 -33.708 1.00 93.50 120 TYR A N 1
ATOM 1009 C CA . TYR A 1 120 ? 21.224 -8.901 -34.176 1.00 93.50 120 TYR A CA 1
ATOM 1010 C C . TYR A 1 120 ? 20.865 -7.469 -34.566 1.00 93.50 120 TYR A C 1
ATOM 1012 O O . TYR A 1 120 ? 19.940 -7.264 -35.350 1.00 93.50 120 TYR A O 1
ATOM 1020 N N . HIS A 1 121 ? 21.570 -6.474 -34.023 1.00 92.44 121 HIS A N 1
ATOM 1021 C CA . HIS A 1 121 ? 21.201 -5.069 -34.189 1.00 92.44 121 HIS A CA 1
ATOM 1022 C C . HIS A 1 121 ? 22.349 -4.180 -34.684 1.00 92.44 121 HIS A C 1
ATOM 1024 O O . HIS A 1 121 ? 22.113 -2.999 -34.917 1.00 92.44 121 HIS A O 1
ATOM 1030 N N . PHE A 1 122 ? 23.568 -4.711 -34.862 1.00 92.12 122 PHE A N 1
ATOM 1031 C CA . PHE A 1 122 ? 24.767 -3.937 -35.222 1.00 92.12 122 PHE A CA 1
ATOM 1032 C C . PHE A 1 122 ? 25.024 -2.738 -34.285 1.00 92.12 122 PHE A C 1
ATOM 1034 O O . PHE A 1 122 ? 25.580 -1.717 -34.688 1.00 92.12 122 PHE A O 1
ATOM 1041 N N . ILE A 1 123 ? 24.619 -2.858 -33.014 1.00 93.69 123 ILE A N 1
ATOM 1042 C CA . ILE A 1 123 ? 24.790 -1.819 -31.991 1.00 93.69 123 ILE A CA 1
ATOM 1043 C C . ILE A 1 123 ? 26.034 -2.122 -31.159 1.00 93.69 123 ILE A C 1
ATOM 1045 O O . ILE A 1 123 ? 26.199 -3.224 -30.636 1.00 93.69 123 ILE A O 1
ATOM 1049 N N . TYR A 1 124 ? 26.876 -1.107 -30.969 1.00 89.50 124 TYR A N 1
ATOM 1050 C CA . TYR A 1 124 ? 28.031 -1.171 -30.079 1.00 89.50 124 TYR A CA 1
ATOM 1051 C C . TYR A 1 124 ? 27.670 -0.627 -28.692 1.00 89.50 124 TYR A C 1
ATOM 1053 O O . TYR A 1 124 ? 27.340 0.550 -28.543 1.00 89.50 124 TYR A O 1
ATOM 1061 N N . SER A 1 125 ? 27.759 -1.473 -27.666 1.00 88.75 125 SER A N 1
ATOM 1062 C CA . SER A 1 125 ? 27.556 -1.097 -26.262 1.00 88.75 125 SER A CA 1
ATOM 1063 C C . SER A 1 125 ? 28.877 -0.964 -25.505 1.00 88.75 125 SER A C 1
ATOM 1065 O O . SER A 1 125 ? 29.836 -1.702 -25.741 1.00 88.75 125 SER A O 1
ATOM 1067 N N . LYS A 1 126 ? 28.923 -0.024 -24.557 1.00 85.56 126 LYS A N 1
ATOM 1068 C CA . LYS A 1 126 ? 30.081 0.234 -23.697 1.00 85.56 126 LYS A CA 1
ATOM 1069 C C . LYS A 1 126 ? 29.646 0.250 -22.236 1.00 85.56 126 LYS A C 1
ATOM 1071 O O . LYS A 1 126 ? 28.713 0.963 -21.878 1.00 85.56 126 LYS A O 1
ATOM 1076 N N . THR A 1 127 ? 30.353 -0.491 -21.385 1.00 83.56 127 THR A N 1
ATOM 1077 C CA . THR A 1 127 ? 30.100 -0.498 -19.939 1.00 83.56 127 THR A CA 1
ATOM 1078 C C . THR A 1 127 ? 30.547 0.822 -19.315 1.00 83.56 127 THR A C 1
ATOM 1080 O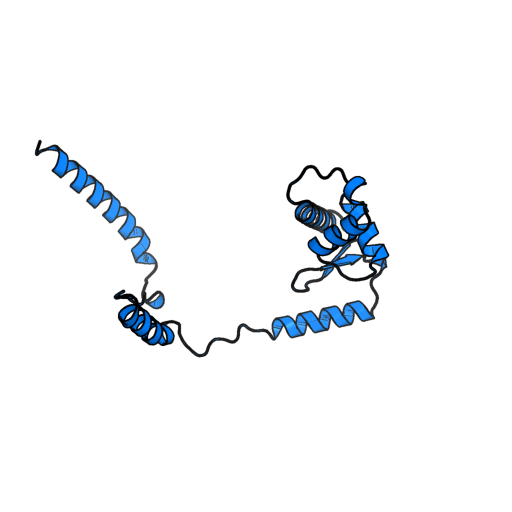 O . THR A 1 127 ? 31.667 1.279 -19.555 1.00 83.56 127 THR A O 1
ATOM 1083 N N . ILE A 1 128 ? 29.693 1.424 -18.487 1.00 80.12 128 ILE A N 1
ATOM 1084 C CA . ILE A 1 128 ? 30.022 2.628 -17.716 1.00 80.12 128 ILE A CA 1
ATOM 1085 C C . ILE A 1 128 ? 30.439 2.211 -16.300 1.00 80.12 128 ILE A C 1
ATOM 1087 O O . ILE A 1 128 ? 29.637 1.682 -15.529 1.00 80.12 128 ILE A O 1
ATOM 1091 N N . PHE A 1 129 ? 31.702 2.465 -15.947 1.00 73.44 129 PHE A N 1
ATOM 1092 C CA . PHE A 1 129 ? 32.263 2.157 -14.629 1.00 73.44 129 PHE A CA 1
ATOM 1093 C C . PHE A 1 129 ? 31.890 3.241 -13.613 1.00 73.44 129 PHE A C 1
ATOM 1095 O O . PHE A 1 129 ? 32.621 4.212 -13.420 1.00 73.44 129 PHE A O 1
ATOM 1102 N N . HIS A 1 130 ? 30.751 3.073 -12.943 1.00 64.94 130 HIS A N 1
ATOM 1103 C CA . HIS A 1 130 ? 30.296 4.010 -11.908 1.00 64.94 130 HIS A CA 1
ATOM 1104 C C . HIS A 1 130 ? 31.228 4.056 -10.681 1.00 64.94 130 HIS A C 1
ATOM 1106 O O . HIS A 1 130 ? 31.316 5.086 -10.017 1.00 64.94 130 HIS A O 1
ATOM 1112 N N . GLU A 1 131 ? 31.965 2.975 -10.411 1.00 64.50 131 GLU A N 1
ATOM 1113 C CA . GLU A 1 131 ? 32.924 2.857 -9.300 1.00 64.50 131 GLU A CA 1
ATOM 1114 C C . GLU A 1 131 ? 34.149 3.779 -9.430 1.00 64.50 131 GLU A C 1
ATOM 1116 O O . GLU A 1 131 ? 34.692 4.226 -8.424 1.00 64.50 131 GLU A O 1
ATOM 1121 N N . ASN A 1 132 ? 34.540 4.132 -10.659 1.00 57.62 132 ASN A N 1
ATOM 1122 C CA . ASN A 1 132 ? 35.714 4.969 -10.929 1.00 57.62 132 ASN A CA 1
ATOM 1123 C C . ASN A 1 132 ? 35.374 6.467 -11.012 1.00 57.62 132 ASN A C 1
ATOM 1125 O O . ASN A 1 132 ? 36.258 7.299 -11.228 1.00 57.62 132 ASN A O 1
ATOM 1129 N N . SER A 1 133 ? 34.101 6.840 -10.843 1.00 53.62 133 SER A N 1
ATOM 1130 C CA . SER A 1 133 ? 33.675 8.235 -10.900 1.00 53.62 133 SER A CA 1
ATOM 1131 C C . SER A 1 133 ? 33.909 8.926 -9.558 1.00 53.62 133 SER A C 1
ATOM 1133 O O . SER A 1 133 ? 33.078 8.889 -8.648 1.00 53.62 133 SER A O 1
ATOM 1135 N N . ASN A 1 134 ? 35.041 9.618 -9.444 1.00 56.66 134 ASN A N 1
ATOM 1136 C CA . ASN A 1 134 ? 35.316 10.496 -8.315 1.00 56.66 134 ASN A CA 1
ATOM 1137 C C . ASN A 1 134 ? 34.317 11.671 -8.351 1.00 56.66 134 ASN A C 1
ATOM 1139 O O . ASN A 1 134 ? 34.373 12.513 -9.249 1.00 56.66 134 ASN A O 1
ATOM 1143 N N . LYS A 1 135 ? 33.385 11.734 -7.385 1.00 56.66 135 LYS A N 1
ATOM 1144 C CA . LYS A 1 135 ? 32.282 12.724 -7.329 1.00 56.66 135 LYS A CA 1
ATOM 1145 C C . LYS A 1 135 ? 32.736 14.191 -7.456 1.00 56.66 135 LYS A C 1
ATOM 1147 O O . LYS A 1 135 ? 31.921 15.050 -7.774 1.00 56.66 135 LYS A O 1
ATOM 1152 N N . LYS A 1 136 ? 34.026 14.482 -7.253 1.00 51.19 136 LYS A N 1
ATOM 1153 C CA . LYS A 1 136 ? 34.630 15.815 -7.408 1.00 51.19 136 LYS A CA 1
ATOM 1154 C C . LYS A 1 136 ? 34.708 16.319 -8.859 1.00 51.19 136 LYS A C 1
ATOM 1156 O O . LYS A 1 136 ? 34.755 17.528 -9.053 1.00 51.19 136 LYS A O 1
ATOM 1161 N N . PHE A 1 137 ? 34.691 15.451 -9.874 1.00 45.56 137 PHE A N 1
ATOM 1162 C CA . PHE A 1 137 ? 34.845 15.889 -11.274 1.00 45.56 137 PHE A CA 1
ATOM 1163 C C . PHE A 1 137 ? 33.580 16.559 -11.853 1.00 45.56 137 PHE A C 1
ATOM 1165 O O . PHE A 1 137 ? 33.666 17.397 -12.749 1.00 45.56 137 PHE A O 1
ATOM 1172 N N . LEU A 1 138 ? 32.401 16.253 -11.298 1.00 45.75 138 LEU A N 1
ATOM 1173 C CA . LEU A 1 138 ? 31.110 16.756 -11.788 1.00 45.75 138 LEU A CA 1
ATOM 1174 C C . LEU A 1 138 ? 30.874 18.255 -11.528 1.00 45.75 138 LEU A C 1
ATOM 1176 O O . LEU A 1 138 ? 30.108 18.872 -12.261 1.00 45.75 138 LEU A O 1
ATOM 1180 N N . LEU A 1 139 ? 31.550 18.858 -10.543 1.00 45.47 139 LEU A N 1
ATOM 1181 C CA . LEU A 1 139 ? 31.422 20.296 -10.259 1.00 45.47 139 LEU A CA 1
ATOM 1182 C C . LEU A 1 139 ? 32.245 21.169 -11.222 1.00 45.47 139 LEU A C 1
ATOM 1184 O O . LEU A 1 139 ? 31.815 22.266 -11.566 1.00 45.47 139 LEU A O 1
ATOM 1188 N N . ASN A 1 140 ? 33.377 20.667 -11.726 1.00 41.84 140 ASN A N 1
ATOM 1189 C CA . ASN A 1 140 ? 34.253 21.436 -12.619 1.00 41.84 140 ASN A CA 1
ATOM 1190 C C . ASN A 1 140 ? 33.905 21.253 -14.108 1.00 41.84 140 ASN A C 1
ATOM 1192 O O . ASN A 1 140 ? 34.143 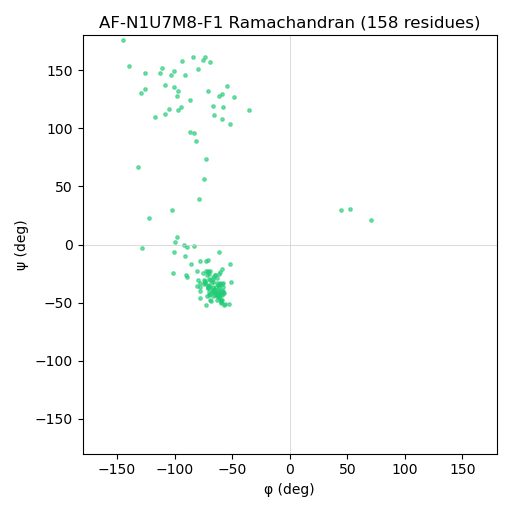22.155 -14.910 1.00 41.84 140 ASN A O 1
ATOM 1196 N N . GLY A 1 141 ? 33.296 20.123 -14.490 1.00 44.25 141 GLY A N 1
ATOM 1197 C CA . GLY A 1 141 ? 32.884 19.870 -15.878 1.00 44.25 141 GLY A CA 1
ATOM 1198 C C . GLY A 1 141 ? 31.744 20.776 -16.361 1.00 44.25 141 GLY A C 1
ATOM 1199 O O . GLY A 1 141 ? 31.724 21.173 -17.524 1.00 44.25 141 GLY A O 1
ATOM 1200 N N . HIS A 1 142 ? 30.829 21.169 -15.468 1.00 45.78 142 HIS A N 1
ATOM 1201 C CA . HIS A 1 142 ? 29.684 22.009 -15.838 1.00 45.78 142 HIS A CA 1
ATOM 1202 C C . HIS A 1 142 ? 30.095 23.451 -16.194 1.00 45.78 142 HIS A C 1
ATOM 1204 O O . HIS A 1 142 ? 29.466 24.083 -17.040 1.00 45.78 142 HIS A O 1
ATOM 1210 N N . ILE A 1 143 ? 31.184 23.955 -15.600 1.00 47.12 143 ILE A N 1
ATOM 1211 C CA . ILE A 1 143 ? 31.726 25.296 -15.875 1.00 47.12 143 ILE A CA 1
ATOM 1212 C C . ILE A 1 143 ? 32.510 25.315 -17.200 1.00 47.12 143 ILE A C 1
ATOM 1214 O O . ILE A 1 143 ? 32.398 26.273 -17.963 1.00 47.12 143 ILE A O 1
ATOM 1218 N N . LEU A 1 144 ? 33.237 24.239 -17.525 1.00 44.78 144 LEU A N 1
ATOM 1219 C CA . LEU A 1 144 ? 33.983 24.127 -18.787 1.00 44.78 144 LEU A CA 1
ATOM 1220 C C . LEU A 1 144 ? 33.076 23.893 -20.008 1.00 44.78 144 LEU A C 1
ATOM 1222 O O . LEU A 1 144 ? 33.371 24.384 -21.095 1.00 44.78 144 LEU A O 1
ATOM 1226 N N . MET A 1 145 ? 31.946 23.198 -19.843 1.00 47.16 145 MET A N 1
ATOM 1227 C CA . MET A 1 145 ? 30.982 22.998 -20.936 1.00 47.16 145 MET A CA 1
ATOM 1228 C C . MET A 1 145 ? 30.257 24.298 -21.310 1.00 47.16 145 MET A C 1
ATOM 1230 O O . MET A 1 145 ? 30.008 24.543 -22.489 1.00 47.16 145 MET A O 1
ATOM 1234 N N . LEU A 1 146 ? 29.971 25.166 -20.331 1.00 45.72 146 LEU A N 1
ATOM 1235 C CA . LEU A 1 146 ? 29.360 26.474 -20.582 1.00 45.72 146 LEU A CA 1
ATOM 1236 C C . LEU A 1 146 ? 30.333 27.446 -21.269 1.00 45.72 146 LEU A C 1
ATOM 1238 O O . LEU A 1 146 ? 29.916 28.171 -22.170 1.00 45.72 146 LEU A O 1
ATOM 1242 N N . SER A 1 147 ? 31.628 27.433 -20.925 1.00 43.53 147 SER A N 1
ATOM 1243 C CA . SER A 1 147 ? 32.612 28.292 -21.602 1.00 43.53 147 SER A CA 1
ATOM 1244 C C . SER A 1 147 ? 32.910 27.839 -23.037 1.00 43.53 147 SER A C 1
ATOM 1246 O O . SER A 1 147 ? 33.019 28.685 -23.926 1.00 43.53 147 SER A O 1
ATOM 1248 N N . ALA A 1 148 ? 32.955 26.527 -23.299 1.00 46.50 148 ALA A N 1
ATOM 1249 C CA . ALA A 1 148 ? 33.146 25.988 -24.647 1.00 46.50 148 ALA A CA 1
ATOM 1250 C C . ALA A 1 148 ? 31.957 26.296 -25.578 1.00 46.50 148 ALA A C 1
ATOM 1252 O O . ALA A 1 148 ? 32.157 26.667 -26.735 1.00 46.50 148 ALA A O 1
ATOM 1253 N N . PHE A 1 149 ? 30.723 26.225 -25.066 1.00 44.47 149 PHE A N 1
ATOM 1254 C CA . PHE A 1 149 ? 29.521 26.514 -25.856 1.00 44.47 149 PHE A CA 1
ATOM 1255 C C . PHE A 1 149 ? 29.404 28.002 -26.227 1.00 44.47 149 PHE A C 1
ATOM 1257 O O . PHE A 1 149 ? 29.011 28.345 -27.344 1.00 44.47 149 PHE A O 1
ATOM 1264 N N . ILE A 1 150 ? 29.814 28.898 -25.321 1.00 51.88 150 ILE A N 1
ATOM 1265 C CA . ILE A 1 150 ? 29.820 30.345 -25.577 1.00 51.88 150 ILE A CA 1
ATOM 1266 C C . ILE A 1 150 ? 30.910 30.714 -26.597 1.00 51.88 150 ILE A C 1
ATOM 1268 O O . ILE A 1 150 ? 30.644 31.494 -27.513 1.00 51.88 150 ILE A O 1
ATOM 1272 N N . LEU A 1 151 ? 32.106 30.114 -26.518 1.00 44.34 151 LEU A N 1
ATOM 1273 C CA . LEU A 1 151 ? 33.185 30.395 -27.476 1.00 44.34 151 LEU A CA 1
ATOM 1274 C C . LEU A 1 151 ? 32.844 29.933 -28.902 1.00 44.34 151 LEU A C 1
ATOM 1276 O O . LEU A 1 151 ? 33.142 30.631 -29.874 1.00 44.34 151 LEU A O 1
ATOM 1280 N N . GLN A 1 152 ? 32.181 28.783 -29.039 1.00 46.72 152 GLN A N 1
ATOM 1281 C CA . GLN A 1 152 ? 31.831 28.224 -30.346 1.00 46.72 152 GLN A CA 1
ATOM 1282 C C . GLN A 1 152 ? 30.677 28.988 -31.015 1.00 46.72 152 GLN A C 1
ATOM 1284 O O . GLN A 1 152 ? 30.671 29.156 -32.236 1.00 46.72 152 GLN A O 1
ATOM 12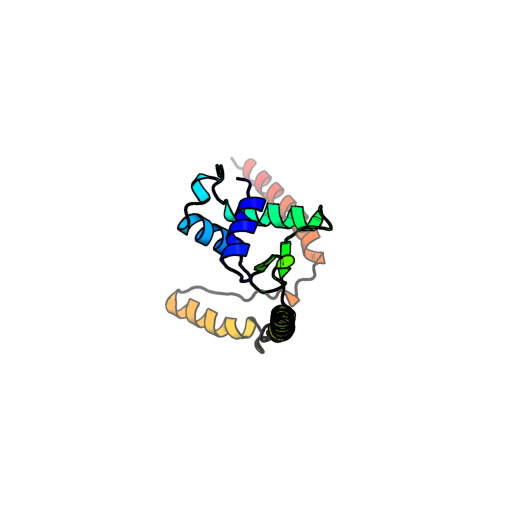89 N N . SER A 1 153 ? 29.756 29.545 -30.219 1.00 45.44 153 SER A N 1
ATOM 1290 C CA . SER A 1 153 ? 28.693 30.423 -30.721 1.00 45.44 153 SER A CA 1
ATOM 1291 C C . SER A 1 153 ? 29.199 31.807 -31.155 1.00 45.44 153 SER A C 1
ATOM 1293 O O . SER A 1 153 ? 28.566 32.427 -32.011 1.00 45.44 153 SER A O 1
ATOM 1295 N N . LEU A 1 154 ? 30.310 32.303 -30.597 1.00 45.28 154 LEU A N 1
ATOM 1296 C CA . LEU A 1 154 ? 30.906 33.586 -30.996 1.00 45.28 154 LEU A CA 1
ATOM 1297 C C . LEU A 1 154 ? 31.756 33.472 -32.270 1.00 45.28 154 LEU A C 1
ATOM 1299 O O . LEU A 1 154 ? 31.704 34.365 -33.114 1.00 45.28 154 LEU A O 1
ATOM 1303 N N . ILE A 1 155 ? 32.465 32.356 -32.472 1.00 48.25 155 ILE A N 1
ATOM 1304 C CA . ILE A 1 155 ? 33.248 32.118 -33.699 1.00 48.25 155 ILE A CA 1
ATOM 1305 C C . ILE A 1 155 ? 32.353 31.961 -34.945 1.00 48.25 155 ILE A C 1
ATOM 1307 O O . ILE A 1 155 ? 32.740 32.376 -36.036 1.00 48.25 155 ILE A O 1
ATOM 1311 N N . GLY A 1 156 ? 31.140 31.413 -34.798 1.00 44.16 156 GLY A N 1
ATOM 1312 C CA . GLY A 1 156 ? 30.206 31.203 -35.914 1.00 44.16 156 GLY A CA 1
ATOM 1313 C C . GLY A 1 156 ? 29.539 32.473 -36.457 1.00 44.16 156 GLY A C 1
ATOM 1314 O O . GLY A 1 156 ? 28.970 32.436 -37.543 1.00 44.16 156 GLY A O 1
ATOM 1315 N N . LYS A 1 157 ? 29.613 33.601 -35.735 1.00 49.72 157 LYS A N 1
ATOM 1316 C CA . LYS A 1 157 ? 28.919 34.852 -36.096 1.00 49.72 157 LYS A CA 1
ATOM 1317 C C . LYS A 1 157 ? 29.803 35.903 -36.779 1.00 49.72 157 LYS A C 1
ATOM 1319 O O . LYS A 1 157 ? 29.274 36.904 -37.240 1.00 49.72 157 LYS A O 1
ATOM 1324 N N . MET A 1 158 ? 31.117 35.678 -36.875 1.00 46.44 158 MET A N 1
ATOM 1325 C CA . MET A 1 158 ? 32.059 36.566 -37.585 1.00 46.44 158 MET A CA 1
ATOM 1326 C C . MET A 1 158 ? 32.404 36.102 -39.011 1.00 46.44 158 MET A C 1
ATOM 1328 O O . MET A 1 158 ? 33.305 36.660 -39.631 1.00 46.44 158 MET A O 1
ATOM 1332 N N . LYS A 1 159 ? 31.746 35.057 -39.530 1.00 50.88 159 LYS A N 1
ATOM 1333 C CA . LYS A 1 159 ? 32.066 34.480 -40.848 1.00 50.88 159 LYS A CA 1
ATOM 1334 C C . LYS A 1 159 ? 30.892 34.476 -41.835 1.0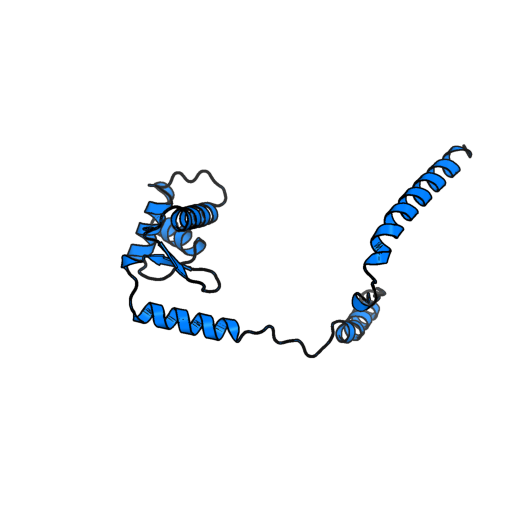0 50.88 159 LYS A C 1
ATOM 1336 O O . LYS A 1 159 ? 30.905 33.681 -42.771 1.00 50.88 159 LYS A O 1
ATOM 1341 N N . SER A 1 160 ? 29.909 35.353 -41.626 1.00 42.97 160 SER A N 1
ATOM 1342 C CA . SER A 1 160 ? 28.849 35.660 -42.594 1.00 42.97 160 SER A CA 1
ATOM 1343 C C . SER A 1 160 ? 28.926 37.110 -43.030 1.00 42.97 160 SER A C 1
ATOM 1345 O O . SER A 1 160 ? 29.368 37.940 -42.208 1.00 42.97 160 SER A O 1
#

Foldseek 3Di:
DELLVLQVVLQVVVLDWDQLVVSVVSCVVVVVVVVYPDPDPCSSVVSVVVLVCCVVVPVPRQKDWQPAVVITIHGPVSDDPVVVVVSVVRVVVVVVVPPPPPPDDPVVVVVVVQVCCCVPPVDHDDDDDPVPDDVVVVVVVVVVVVVVVVVVVVVVPVPD

Nearest PDB structures (foldseek):
  3e6m-assembly3_E  TM=5.127E-01  e=5.079E+00  Ruegeria pomeroyi
  6c0l-assembly1_B  TM=2.706E-01  e=9.112E+00  Human immunodeficiency virus type 1 BH10

Secondary structure (DSSP, 8-state):
--HHHHHHHHHHHH-S-B-HHHHHHHHHHTT-GGGS---SS-HHHHHHHHHHHHHHH-TT-SEEEE--SS-EEEEGGG--HHHHHHHHHHHHHHHH------SS-HHHHHHHHHHHHHHHH-PPP----GGG--TTHHHHHHHHHHHHHHHHHHHTTS--

Sequence (160 aa):
MNFLEFSIKVLKESNRPLTHIEIWEIGKEKGYDTRVSSKGKTPWQTIAARIYVDIRDNTNSPFIKLKLRPTKFFLKELMSKELEKLIQYDEDNSASIKKKELKFAERDLHKYLSYYLYNYHFIYSKTIFHENSNKKFLLNGHILMLSAFILQSLIGKMKS

Radius of gyration: 27.88 Å; Cα contacts (8 Å, |Δi|>4): 106; chains: 1; bounding box: 59×51×62 Å